Protein AF-A0A5J5NZN8-F1 (afdb_monomer_lite)

Organism: Gossypium barbadense (NCBI:txid3634)

Foldseek 3Di:
DVVVVVVVVVVVVVCLLPVLDFDQDPNDTDGSVRVNVCVVVVVVVVVVVVVVVVVDDPDDPPDPDDDPDDD

Sequence (71 aa):
MRDVEKCMARLQELQLTVAGGSKVISGVSLSPRSTRGYMKTSLRCKQESLRMKNSTPRKSLVGKFPTTAGG

Secondary structure (DSSP, 8-state):
-HHHHHHHHHHHHHHHHHHT--EEETTEEE-HHHHHHHHHHHHHHHHHHHHHHHHS-S------S------

Structure (mmCIF, N/CA/C/O backbone):
data_AF-A0A5J5NZN8-F1
#
_entry.id   AF-A0A5J5NZN8-F1
#
loop_
_atom_site.group_PDB
_atom_site.id
_atom_site.type_symbol
_atom_site.label_atom_id
_atom_site.label_alt_id
_atom_site.label_comp_id
_atom_site.label_asym_id
_atom_site.label_entity_id
_atom_site.label_seq_id
_atom_site.pdbx_PDB_ins_code
_atom_site.Cartn_x
_atom_site.Cartn_y
_atom_site.Cartn_z
_atom_site.occupancy
_atom_site.B_iso_or_equiv
_atom_site.auth_seq_id
_atom_site.auth_comp_id
_atom_site.auth_asym_id
_atom_site.auth_atom_id
_atom_site.pdbx_PDB_model_num
ATOM 1 N N . MET A 1 1 ? 23.749 6.638 -5.438 1.00 58.94 1 MET A N 1
ATOM 2 C CA . MET A 1 1 ? 22.498 7.040 -4.748 1.00 58.94 1 MET A CA 1
ATOM 3 C C . MET A 1 1 ? 21.438 5.933 -4.673 1.00 58.94 1 MET A C 1
ATOM 5 O O . MET A 1 1 ? 20.792 5.845 -3.642 1.00 58.94 1 MET A O 1
ATOM 9 N N . ARG A 1 2 ? 21.293 5.041 -5.670 1.00 73.00 2 ARG A N 1
ATOM 10 C CA . ARG A 1 2 ? 20.249 3.984 -5.684 1.00 73.00 2 ARG A CA 1
ATOM 11 C C . ARG A 1 2 ? 20.246 3.044 -4.466 1.00 73.00 2 ARG A C 1
ATOM 13 O O . ARG A 1 2 ? 19.188 2.608 -4.024 1.00 73.00 2 ARG A O 1
ATOM 20 N N . ASP A 1 3 ? 21.414 2.723 -3.914 1.00 76.12 3 ASP A N 1
ATOM 21 C CA . ASP A 1 3 ? 21.501 1.815 -2.760 1.00 76.12 3 ASP A CA 1
ATOM 22 C C . ASP A 1 3 ? 21.082 2.486 -1.448 1.00 76.12 3 ASP A C 1
ATOM 24 O O . ASP A 1 3 ? 20.528 1.828 -0.568 1.00 76.12 3 ASP A O 1
ATOM 28 N N . VAL A 1 4 ? 21.252 3.809 -1.349 1.00 85.94 4 VAL A N 1
ATOM 29 C CA . VAL A 1 4 ? 20.783 4.608 -0.209 1.00 85.94 4 VAL A CA 1
ATOM 30 C C . VAL A 1 4 ? 19.257 4.654 -0.196 1.00 85.94 4 VAL A C 1
ATOM 32 O O . VAL A 1 4 ? 18.655 4.449 0.851 1.00 85.94 4 VAL A O 1
ATOM 35 N N . GLU A 1 5 ? 18.617 4.819 -1.354 1.00 82.56 5 GLU A N 1
ATOM 36 C CA . GLU A 1 5 ? 17.152 4.796 -1.475 1.00 82.56 5 GLU A CA 1
ATOM 37 C C . GLU A 1 5 ? 16.565 3.437 -1.078 1.00 82.56 5 GLU A C 1
ATOM 39 O O . GLU A 1 5 ? 15.600 3.370 -0.315 1.00 82.56 5 GLU A O 1
ATOM 44 N N . LYS A 1 6 ? 17.183 2.336 -1.527 1.00 74.50 6 LYS A N 1
ATOM 45 C CA . LYS A 1 6 ? 16.795 0.981 -1.102 1.00 74.50 6 LYS A CA 1
ATOM 46 C C . LYS A 1 6 ? 16.988 0.777 0.399 1.00 74.50 6 LYS A C 1
ATOM 48 O O . LYS A 1 6 ? 16.142 0.155 1.039 1.00 74.50 6 LYS A O 1
ATOM 53 N N . CYS A 1 7 ? 18.084 1.289 0.956 1.00 83.94 7 CYS A N 1
ATOM 54 C CA . CYS A 1 7 ? 18.361 1.220 2.386 1.00 83.94 7 CYS A CA 1
ATOM 55 C C . CYS A 1 7 ? 17.310 1.996 3.192 1.00 83.94 7 CYS A C 1
ATOM 57 O O . CYS A 1 7 ? 16.740 1.447 4.130 1.00 83.94 7 CYS A O 1
ATOM 59 N N . MET A 1 8 ? 16.976 3.217 2.771 1.00 83.88 8 MET A N 1
ATOM 60 C CA . MET A 1 8 ? 15.963 4.064 3.407 1.00 83.88 8 MET A CA 1
ATOM 61 C C . MET A 1 8 ? 14.563 3.452 3.326 1.00 83.88 8 MET A C 1
ATOM 63 O O . MET A 1 8 ? 13.845 3.431 4.325 1.00 83.88 8 MET A O 1
ATOM 67 N N . ALA A 1 9 ? 14.193 2.883 2.177 1.00 79.56 9 ALA A N 1
ATOM 68 C CA . ALA A 1 9 ? 12.923 2.178 2.023 1.00 79.56 9 ALA A CA 1
ATOM 69 C C . ALA A 1 9 ? 12.834 0.960 2.958 1.00 79.56 9 ALA A C 1
ATOM 71 O O . ALA A 1 9 ? 11.824 0.756 3.635 1.00 79.56 9 ALA A O 1
ATOM 72 N N . ARG A 1 10 ? 13.917 0.178 3.048 1.00 76.31 10 ARG A N 1
ATOM 73 C CA . ARG A 1 10 ? 14.001 -0.986 3.937 1.00 76.31 10 ARG A CA 1
ATOM 74 C C . ARG A 1 10 ? 14.009 -0.582 5.412 1.00 76.31 10 ARG A C 1
ATOM 76 O O . ARG A 1 10 ? 13.403 -1.271 6.225 1.00 76.31 10 ARG A O 1
ATOM 83 N N . LEU A 1 11 ? 14.654 0.532 5.759 1.00 79.00 11 LEU A N 1
ATOM 84 C CA . LEU A 1 11 ? 14.679 1.075 7.116 1.00 79.00 11 LEU A CA 1
ATOM 85 C C . LEU A 1 11 ? 13.284 1.526 7.561 1.00 79.00 11 LEU A C 1
ATOM 87 O O . LEU A 1 11 ? 12.860 1.169 8.657 1.00 79.00 11 LEU A O 1
ATOM 91 N N . GLN A 1 12 ? 12.543 2.227 6.698 1.00 75.19 12 GLN A N 1
ATOM 92 C CA . GLN A 1 12 ? 11.156 2.622 6.971 1.00 75.19 12 GLN A CA 1
ATOM 93 C C . GLN A 1 12 ? 10.237 1.409 7.166 1.00 75.19 12 GLN A C 1
ATOM 95 O O . GLN A 1 12 ? 9.399 1.397 8.067 1.00 75.19 12 GLN A O 1
ATOM 100 N N . GLU A 1 13 ? 10.406 0.360 6.359 1.00 72.56 13 GLU A N 1
ATOM 101 C CA . GLU A 1 13 ? 9.655 -0.891 6.511 1.00 72.56 13 GLU A CA 1
ATOM 102 C C . GLU A 1 13 ? 9.993 -1.616 7.829 1.00 72.56 13 GLU A C 1
ATOM 104 O O . GLU A 1 13 ? 9.101 -2.141 8.509 1.00 72.56 13 GLU A O 1
ATOM 109 N N . LEU A 1 14 ? 11.271 -1.601 8.227 1.00 70.75 14 LEU A N 1
ATOM 110 C CA . LEU A 1 14 ? 11.732 -2.189 9.485 1.00 70.75 14 LEU A CA 1
ATOM 111 C C . LEU A 1 14 ? 11.168 -1.435 10.692 1.00 70.75 14 LEU A C 1
ATOM 113 O O . LEU A 1 14 ? 10.604 -2.055 11.591 1.00 70.75 14 LEU A O 1
ATOM 117 N N . GLN A 1 15 ? 11.261 -0.106 10.688 1.00 70.38 15 GLN A N 1
ATOM 118 C CA . GLN A 1 15 ? 10.719 0.748 11.746 1.00 70.38 15 GLN A CA 1
ATOM 119 C C . GLN A 1 15 ? 9.209 0.560 11.894 1.00 70.38 15 GLN A C 1
ATOM 121 O O . GLN A 1 15 ? 8.715 0.437 13.009 1.00 70.38 15 GLN A O 1
ATOM 126 N N . LEU A 1 16 ? 8.479 0.435 10.787 1.00 67.50 16 LEU A N 1
ATOM 127 C CA . LEU A 1 16 ? 7.042 0.178 10.811 1.00 67.50 16 LEU A CA 1
ATOM 128 C C . LEU A 1 16 ? 6.691 -1.162 11.473 1.00 67.50 16 LEU A C 1
ATOM 130 O O . LEU A 1 16 ? 5.733 -1.254 12.242 1.00 67.50 16 LEU A O 1
ATOM 134 N N . THR A 1 17 ? 7.476 -2.199 11.184 1.00 62.84 17 THR A N 1
ATOM 135 C CA . THR A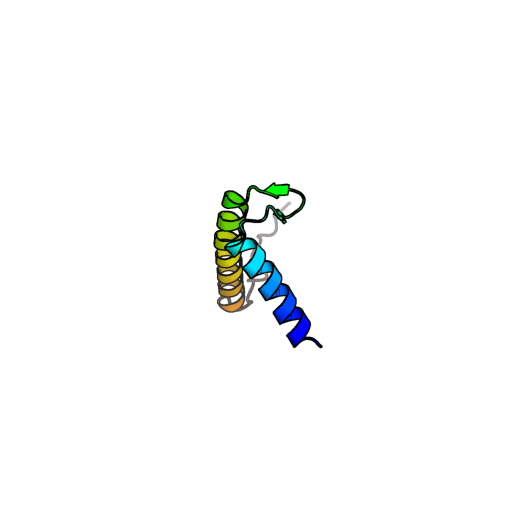 1 17 ? 7.23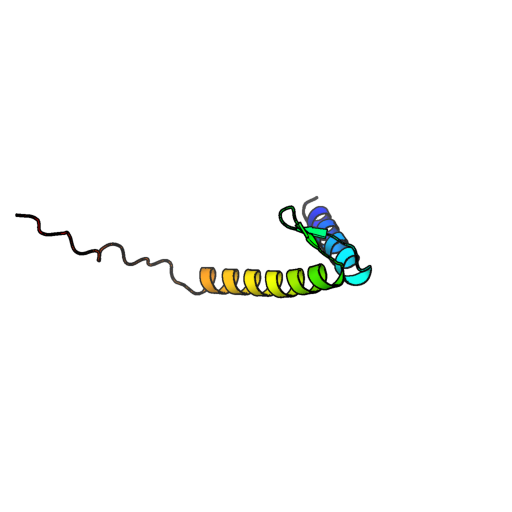8 -3.556 11.690 1.00 62.84 17 THR A CA 1
ATOM 136 C C . THR A 1 17 ? 7.676 -3.721 13.147 1.00 62.84 17 THR A C 1
ATOM 138 O O . THR A 1 17 ? 7.050 -4.481 13.886 1.00 62.84 17 THR A O 1
ATOM 141 N N . VAL A 1 18 ? 8.742 -3.027 13.554 1.00 62.97 18 VAL A N 1
ATOM 142 C CA . VAL A 1 18 ? 9.357 -3.136 14.886 1.00 62.97 18 VAL A CA 1
ATOM 143 C C . VAL A 1 18 ? 8.742 -2.149 15.884 1.00 62.97 18 VAL A C 1
ATOM 145 O O . VAL A 1 18 ? 8.493 -2.537 17.020 1.00 62.97 18 VAL A O 1
ATOM 148 N N . ALA A 1 19 ? 8.436 -0.913 15.472 1.00 63.34 19 ALA A N 1
ATOM 149 C CA . ALA A 1 19 ? 7.860 0.116 16.347 1.00 63.34 19 ALA A CA 1
ATOM 150 C C . ALA A 1 19 ? 6.319 0.110 16.386 1.00 63.34 19 ALA A C 1
ATOM 152 O O . ALA A 1 19 ? 5.726 0.844 17.169 1.00 63.34 19 ALA A O 1
ATOM 153 N N . GLY A 1 20 ? 5.653 -0.708 15.559 1.00 57.62 20 GLY A N 1
ATOM 154 C CA . GLY A 1 20 ? 4.192 -0.815 15.564 1.00 57.62 20 GLY A CA 1
ATOM 155 C C . GLY A 1 20 ? 3.486 0.456 15.081 1.00 57.62 20 GLY A C 1
ATOM 156 O O . GLY A 1 20 ? 2.480 0.859 15.656 1.00 57.62 20 GLY A O 1
ATOM 157 N N . GLY A 1 21 ? 4.000 1.099 14.032 1.00 62.00 21 GLY A N 1
ATOM 158 C CA . GLY A 1 21 ? 3.352 2.271 13.438 1.00 62.00 21 GLY A CA 1
ATOM 159 C C . GLY A 1 21 ? 2.071 1.912 12.671 1.00 62.00 21 GLY A C 1
ATOM 160 O O . GLY A 1 21 ? 1.985 0.858 12.039 1.00 62.00 21 GLY A O 1
ATOM 161 N N . SER A 1 22 ? 1.073 2.800 12.703 1.00 61.41 22 SER A N 1
ATOM 162 C CA . SER A 1 22 ? -0.060 2.774 11.764 1.00 61.41 22 SER A CA 1
ATOM 163 C C . SER A 1 22 ? 0.419 3.239 10.387 1.00 61.41 22 SER A C 1
ATOM 165 O O . SER A 1 22 ? 1.100 4.262 10.288 1.00 61.41 22 SER A O 1
ATOM 167 N N . LYS A 1 23 ? 0.086 2.500 9.320 1.00 68.94 23 LYS A N 1
ATOM 168 C CA . LYS A 1 23 ? 0.365 2.915 7.938 1.00 68.94 23 LYS A CA 1
ATOM 169 C C . LYS A 1 23 ? -0.936 3.106 7.178 1.00 68.94 23 LYS A C 1
ATOM 171 O O . LYS A 1 23 ? -1.835 2.271 7.243 1.00 68.94 23 LYS A O 1
ATOM 176 N N . VAL A 1 24 ? -0.979 4.173 6.388 1.00 62.28 24 VAL A N 1
ATOM 177 C CA . VAL A 1 24 ? -1.971 4.339 5.330 1.00 62.28 24 VAL A CA 1
ATOM 178 C C . VAL A 1 24 ? -1.512 3.513 4.131 1.00 62.28 24 VAL A C 1
ATOM 180 O O . VAL A 1 24 ? -0.531 3.851 3.465 1.00 62.28 24 VAL A O 1
ATOM 183 N N . ILE A 1 25 ? -2.171 2.386 3.884 1.00 67.62 25 ILE A N 1
ATOM 184 C CA . ILE A 1 25 ? -1.909 1.529 2.726 1.00 67.62 25 ILE A CA 1
ATOM 185 C C . ILE A 1 25 ? -3.072 1.693 1.758 1.00 67.62 25 ILE A C 1
ATOM 187 O O . ILE A 1 25 ? -4.216 1.450 2.126 1.00 67.62 25 ILE A O 1
ATOM 191 N N . SER A 1 26 ? -2.780 2.118 0.526 1.00 68.38 26 SER A N 1
ATOM 192 C CA . SER A 1 26 ? -3.801 2.359 -0.506 1.00 68.38 26 SER A CA 1
ATOM 193 C C . SER A 1 26 ? -4.940 3.275 -0.025 1.00 68.38 26 SER A C 1
ATOM 195 O O . SER A 1 26 ? -6.103 3.031 -0.321 1.00 68.38 26 SER A O 1
ATOM 197 N N . GLY A 1 27 ? -4.612 4.305 0.764 1.00 72.50 27 GLY A N 1
ATOM 198 C CA . GLY A 1 27 ? -5.590 5.249 1.321 1.00 72.50 27 GLY A CA 1
ATOM 199 C C . GLY A 1 27 ? -6.309 4.777 2.592 1.00 72.50 27 GLY A C 1
ATOM 200 O O . GLY A 1 27 ? -7.051 5.557 3.179 1.00 72.50 27 GLY A O 1
ATOM 201 N N . VAL A 1 28 ? -6.065 3.550 3.065 1.00 62.44 28 VAL A N 1
ATOM 202 C CA . VAL A 1 28 ? -6.701 3.003 4.274 1.00 62.44 28 VAL A CA 1
ATOM 203 C C . VAL A 1 28 ? -5.728 3.030 5.450 1.00 62.44 28 VAL A C 1
ATOM 205 O O . VAL A 1 28 ? -4.652 2.437 5.383 1.00 62.44 28 VAL A O 1
ATOM 208 N N . SER A 1 29 ? -6.116 3.704 6.536 1.00 73.31 29 SER A N 1
ATOM 209 C CA . SER A 1 29 ? -5.411 3.662 7.825 1.00 73.31 29 SER A CA 1
ATOM 210 C C . SER A 1 29 ? -5.584 2.285 8.463 1.00 73.31 29 SER A C 1
ATOM 212 O O . SER A 1 29 ? -6.706 1.862 8.745 1.00 73.31 29 SER A O 1
ATOM 214 N N . LEU A 1 30 ? -4.482 1.570 8.676 1.00 69.38 30 LEU A N 1
ATOM 215 C CA . LEU A 1 30 ? -4.497 0.258 9.311 1.00 69.38 30 LEU A CA 1
ATOM 216 C C . LEU A 1 30 ? -3.925 0.331 10.721 1.00 69.38 30 LEU A C 1
ATOM 218 O O . LEU A 1 30 ? -2.896 0.958 10.969 1.00 69.38 30 LEU A O 1
ATOM 222 N N . SER A 1 31 ? -4.539 -0.411 11.645 1.00 76.12 31 SER A N 1
ATOM 223 C CA . SER A 1 31 ? -3.959 -0.596 12.973 1.00 76.12 31 SER A CA 1
ATOM 224 C C . SER A 1 31 ? -2.561 -1.224 12.867 1.00 76.12 31 SER A C 1
ATOM 226 O O . SER A 1 31 ? -2.285 -1.966 11.916 1.00 76.12 31 SER A O 1
ATOM 228 N N . PRO A 1 32 ? -1.678 -1.006 13.850 1.00 71.50 32 PRO A N 1
ATOM 229 C CA . PRO A 1 32 ? -0.341 -1.603 13.864 1.00 71.50 32 PRO A CA 1
ATOM 230 C C . PRO A 1 32 ? -0.336 -3.123 13.627 1.00 71.50 32 PRO A C 1
ATOM 232 O O . PRO A 1 32 ? 0.476 -3.663 12.872 1.00 71.50 32 PRO A O 1
ATOM 235 N N . ARG A 1 33 ? -1.307 -3.833 14.219 1.00 75.50 33 ARG A N 1
ATOM 236 C CA . ARG A 1 33 ? -1.440 -5.294 14.106 1.00 75.50 33 ARG A CA 1
ATOM 237 C C . ARG A 1 33 ? -1.950 -5.727 12.727 1.00 75.50 33 ARG A C 1
ATOM 239 O O . ARG A 1 33 ? -1.435 -6.700 12.175 1.00 75.50 33 ARG A O 1
ATOM 246 N N . SER A 1 34 ? -2.902 -4.983 12.159 1.00 73.88 34 SER A N 1
ATOM 247 C CA . SER A 1 34 ? -3.409 -5.202 10.797 1.00 73.88 34 SER A CA 1
ATOM 248 C C . SER A 1 34 ? -2.339 -4.902 9.745 1.00 73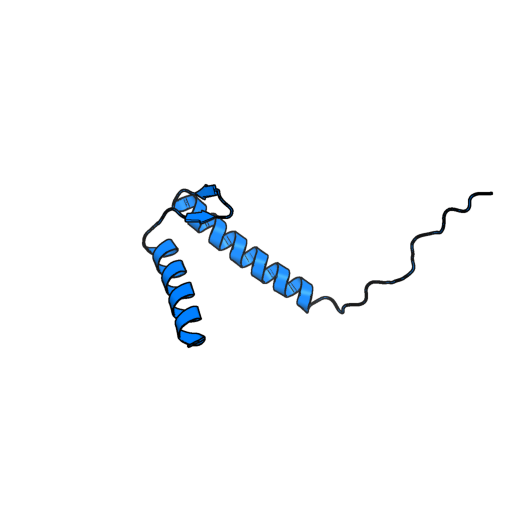.88 34 SER A C 1
ATOM 250 O O . SER A 1 34 ? -2.107 -5.723 8.862 1.00 73.88 34 SER A O 1
ATOM 252 N N . THR A 1 35 ? -1.592 -3.803 9.902 1.00 78.12 35 THR A N 1
ATOM 253 C CA . THR A 1 35 ? -0.465 -3.424 9.034 1.00 78.12 35 THR A CA 1
ATOM 254 C C . THR A 1 35 ? 0.564 -4.548 8.957 1.00 78.12 35 THR A C 1
ATOM 256 O O . THR A 1 35 ? 0.939 -4.968 7.863 1.00 78.12 35 THR A O 1
ATOM 259 N N . ARG A 1 36 ? 0.968 -5.114 10.103 1.00 75.31 36 ARG A N 1
ATOM 260 C CA . ARG A 1 36 ? 1.916 -6.239 10.148 1.00 75.31 36 ARG A CA 1
ATOM 261 C C . ARG A 1 36 ? 1.394 -7.479 9.412 1.00 75.31 36 ARG A C 1
ATOM 263 O O . ARG A 1 36 ? 2.143 -8.112 8.666 1.00 75.31 36 ARG A O 1
ATOM 270 N N . GLY A 1 37 ? 0.119 -7.823 9.603 1.00 78.56 37 GLY A N 1
ATOM 271 C CA . GLY A 1 37 ? -0.531 -8.933 8.896 1.00 78.56 37 GLY A CA 1
ATOM 272 C C . GLY A 1 37 ? -0.624 -8.695 7.385 1.00 78.56 37 GLY A C 1
ATOM 273 O O . GLY A 1 37 ? -0.263 -9.569 6.592 1.00 78.56 37 GLY A O 1
ATOM 274 N N . TYR A 1 38 ? -1.029 -7.489 6.987 1.00 77.50 38 TYR A N 1
ATOM 275 C CA . TYR A 1 38 ? -1.129 -7.063 5.595 1.00 77.50 38 TYR A CA 1
ATOM 276 C C . TYR A 1 38 ? 0.234 -7.077 4.902 1.00 77.50 38 TYR A C 1
ATOM 278 O O . TYR A 1 38 ? 0.356 -7.589 3.798 1.00 77.50 38 TYR A O 1
ATOM 286 N N . MET A 1 39 ? 1.294 -6.577 5.541 1.00 75.31 39 MET A N 1
ATOM 287 C CA . MET A 1 39 ? 2.630 -6.592 4.939 1.00 75.31 39 MET A CA 1
ATOM 288 C C . MET A 1 39 ? 3.148 -8.018 4.746 1.00 75.31 39 MET A C 1
ATOM 290 O O . MET A 1 39 ? 3.657 -8.341 3.674 1.00 75.31 39 MET A O 1
ATOM 294 N N . LYS A 1 40 ? 2.953 -8.903 5.731 1.00 79.25 40 LYS A N 1
ATOM 295 C CA . LYS A 1 40 ? 3.378 -10.307 5.624 1.00 79.25 40 LYS A CA 1
ATOM 296 C C . LYS A 1 40 ? 2.646 -11.038 4.495 1.00 79.25 40 LYS A C 1
ATOM 298 O O . LYS A 1 40 ? 3.277 -11.742 3.709 1.00 79.25 40 LYS A O 1
ATOM 303 N N . THR A 1 41 ? 1.332 -10.853 4.391 1.00 78.69 41 THR A N 1
ATOM 304 C CA . THR A 1 41 ? 0.510 -11.457 3.327 1.00 78.69 41 THR A CA 1
ATOM 305 C C . THR A 1 41 ? 0.787 -10.829 1.960 1.00 78.69 41 THR A C 1
ATOM 307 O O . THR A 1 41 ? 0.976 -11.555 0.986 1.00 78.69 41 THR A O 1
ATOM 310 N N . SER A 1 42 ? 0.913 -9.503 1.881 1.00 80.12 42 SER A N 1
ATOM 311 C CA . SER A 1 42 ? 1.253 -8.774 0.655 1.00 80.12 42 SER A CA 1
ATOM 312 C C . SER A 1 42 ? 2.631 -9.161 0.121 1.00 80.12 42 SER A C 1
ATOM 314 O O . SER A 1 42 ? 2.767 -9.388 -1.078 1.00 80.12 42 SER A O 1
ATOM 316 N N . LEU A 1 43 ? 3.644 -9.309 0.983 1.00 79.88 43 LEU A N 1
ATOM 317 C CA . LEU A 1 43 ? 4.980 -9.761 0.584 1.00 79.88 43 LEU A CA 1
ATOM 318 C C . LEU A 1 43 ? 4.937 -11.172 -0.014 1.00 79.88 43 LEU A C 1
ATOM 320 O O . LEU A 1 43 ? 5.539 -11.411 -1.061 1.00 79.88 43 LEU A O 1
ATOM 324 N N . ARG A 1 44 ? 4.182 -12.088 0.610 1.00 78.81 44 ARG A N 1
ATOM 325 C CA . ARG A 1 44 ? 3.976 -13.452 0.095 1.00 78.81 44 ARG A CA 1
ATOM 326 C C . ARG A 1 44 ? 3.252 -13.440 -1.249 1.00 78.81 44 ARG A C 1
ATOM 328 O O . ARG A 1 44 ? 3.738 -14.056 -2.188 1.00 78.81 44 ARG A O 1
ATOM 335 N N . CYS A 1 45 ? 2.169 -12.675 -1.369 1.00 78.19 45 CYS A N 1
ATOM 336 C CA . CYS A 1 45 ? 1.433 -12.504 -2.623 1.00 78.19 45 CYS A CA 1
ATOM 337 C C . CYS A 1 45 ? 2.320 -11.905 -3.726 1.00 78.19 45 CYS A C 1
ATOM 339 O O . CYS A 1 45 ? 2.332 -12.386 -4.856 1.00 78.19 45 CYS A O 1
ATOM 341 N N . LYS A 1 46 ? 3.142 -10.903 -3.395 1.00 84.69 46 LYS A N 1
ATOM 342 C CA . LYS A 1 46 ? 4.089 -10.299 -4.336 1.00 84.69 46 LYS A CA 1
ATOM 343 C C . LYS A 1 46 ? 5.124 -11.332 -4.786 1.00 84.69 46 LYS A C 1
ATOM 345 O O . LYS A 1 46 ? 5.329 -11.479 -5.983 1.00 84.69 46 LYS A O 1
ATOM 350 N N . GLN A 1 47 ? 5.715 -12.096 -3.866 1.00 87.00 47 GLN A N 1
ATOM 351 C CA . GLN A 1 47 ? 6.647 -13.183 -4.190 1.00 87.00 47 GLN A CA 1
ATOM 352 C C . GLN A 1 47 ? 6.002 -14.264 -5.074 1.00 87.00 47 GLN A C 1
ATOM 354 O O . GLN A 1 47 ? 6.618 -14.720 -6.035 1.00 87.00 47 GLN A O 1
ATOM 359 N N . GLU A 1 48 ? 4.766 -14.657 -4.783 1.00 82.12 48 GLU A N 1
ATOM 360 C CA . GLU A 1 48 ? 4.029 -15.658 -5.556 1.00 82.12 48 GLU A CA 1
ATOM 361 C C . GLU A 1 48 ? 3.650 -15.152 -6.953 1.00 82.12 48 GLU A C 1
ATOM 363 O O . GLU A 1 48 ? 3.840 -15.862 -7.939 1.00 82.12 48 GLU A O 1
ATOM 368 N N . SER A 1 49 ? 3.247 -13.888 -7.068 1.00 79.75 49 SER A N 1
ATOM 369 C CA . SER A 1 49 ? 3.048 -13.214 -8.353 1.00 79.75 49 SER A CA 1
ATOM 370 C C . SER A 1 49 ? 4.345 -13.170 -9.170 1.00 79.75 49 SER A C 1
ATOM 372 O O . SER A 1 49 ? 4.333 -13.470 -10.366 1.00 79.75 49 SER A O 1
ATOM 374 N N . LEU A 1 50 ? 5.487 -12.880 -8.524 1.00 81.81 50 LEU A N 1
ATOM 375 C CA . LEU A 1 50 ? 6.809 -12.949 -9.155 1.00 81.81 50 LEU A CA 1
ATOM 376 C C . LEU A 1 50 ? 7.164 -14.378 -9.603 1.00 81.81 50 LEU A C 1
ATOM 378 O O . LEU A 1 50 ? 7.791 -14.541 -10.648 1.00 81.81 50 LEU A O 1
ATOM 382 N N . ARG A 1 51 ? 6.766 -15.404 -8.841 1.00 82.81 51 ARG A N 1
ATOM 383 C CA . ARG A 1 51 ? 6.944 -16.809 -9.228 1.00 82.81 51 ARG A CA 1
ATOM 384 C C . ARG A 1 51 ? 6.129 -17.121 -10.477 1.00 82.81 51 ARG A C 1
ATOM 386 O O . ARG A 1 51 ? 6.715 -17.573 -11.448 1.00 82.81 51 ARG A O 1
ATOM 393 N N . MET A 1 52 ? 4.830 -16.815 -10.481 1.00 77.81 52 MET A N 1
ATOM 394 C CA . MET A 1 52 ? 3.932 -17.097 -11.609 1.00 77.81 52 MET A CA 1
ATOM 395 C C . MET A 1 52 ? 4.412 -16.456 -12.911 1.00 77.81 52 MET A C 1
ATOM 397 O O . MET A 1 52 ? 4.517 -17.139 -13.925 1.00 77.81 52 MET A O 1
ATOM 401 N N . LYS A 1 53 ? 4.773 -15.165 -12.881 1.00 78.56 53 LYS A N 1
ATOM 402 C CA . LYS A 1 53 ? 5.254 -14.456 -14.080 1.00 78.56 53 LYS A CA 1
ATOM 403 C C . LYS A 1 53 ? 6.577 -15.011 -14.627 1.00 78.56 53 LYS A C 1
ATOM 405 O O . LYS A 1 53 ? 6.844 -14.859 -15.814 1.00 78.56 53 LYS A O 1
ATOM 410 N N . ASN A 1 54 ? 7.409 -15.600 -13.764 1.00 74.06 54 ASN A N 1
ATOM 411 C CA . ASN A 1 54 ? 8.711 -16.153 -14.136 1.00 74.06 54 ASN A CA 1
ATOM 412 C C . ASN A 1 54 ? 8.626 -17.651 -14.473 1.00 74.06 54 ASN A C 1
ATOM 414 O O . ASN A 1 54 ? 9.499 -18.155 -15.170 1.00 74.06 54 ASN A O 1
ATOM 418 N N . SER A 1 55 ? 7.602 -18.363 -13.988 1.00 66.12 55 SER A N 1
ATOM 419 C CA . SER A 1 55 ? 7.405 -19.798 -14.221 1.00 66.12 55 SER A CA 1
ATOM 420 C C . SER A 1 55 ? 6.577 -20.107 -15.466 1.00 66.12 55 SER A C 1
ATOM 422 O O . SER A 1 55 ? 6.633 -21.227 -15.963 1.00 66.12 55 SER A O 1
ATOM 424 N N . THR A 1 56 ? 5.790 -19.159 -15.978 1.00 62.28 56 THR A N 1
ATOM 425 C CA . THR A 1 56 ? 5.067 -19.345 -17.242 1.00 62.28 56 THR A CA 1
ATOM 426 C C . THR A 1 56 ? 5.951 -18.953 -18.428 1.00 62.28 56 THR A C 1
ATOM 428 O O . THR A 1 56 ? 6.304 -17.77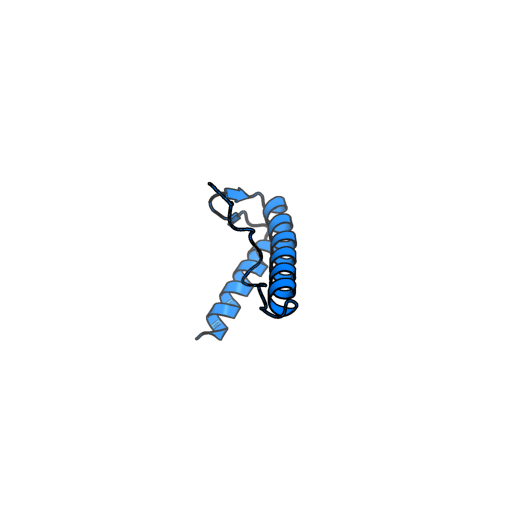3 -18.537 1.00 62.28 56 THR A O 1
ATOM 431 N N . PRO A 1 57 ? 6.254 -19.859 -19.379 1.00 58.50 57 PRO A N 1
ATOM 432 C CA . PRO A 1 57 ? 6.674 -19.440 -20.709 1.00 58.50 57 PRO A CA 1
ATOM 433 C C . PRO A 1 57 ? 5.553 -18.557 -21.263 1.00 58.50 57 PRO A C 1
ATOM 435 O O . PRO A 1 57 ? 4.401 -18.989 -21.306 1.00 58.50 57 PRO A O 1
ATOM 438 N N . ARG A 1 58 ? 5.851 -17.313 -21.657 1.00 62.09 58 ARG A N 1
ATOM 439 C CA . ARG A 1 58 ? 4.880 -16.423 -22.312 1.00 62.09 58 ARG A CA 1
ATOM 440 C C . ARG A 1 58 ? 4.517 -16.972 -23.694 1.00 62.09 58 ARG A C 1
ATOM 442 O O . ARG A 1 58 ? 4.998 -16.492 -24.711 1.00 62.09 58 ARG A O 1
ATOM 449 N N . LYS A 1 59 ? 3.682 -18.003 -23.726 1.00 59.72 59 LYS A N 1
ATOM 450 C CA . LYS A 1 59 ? 2.935 -18.465 -24.892 1.00 59.72 59 LYS A CA 1
ATOM 451 C C . LYS A 1 59 ? 1.471 -18.441 -24.498 1.00 59.72 59 LYS A C 1
ATOM 453 O O . LYS A 1 59 ? 0.878 -19.448 -24.134 1.00 59.72 59 LYS A O 1
ATOM 458 N N . SER A 1 60 ? 0.896 -17.243 -24.532 1.00 62.19 60 SER A N 1
ATOM 459 C CA . SER A 1 60 ? -0.538 -17.123 -24.759 1.00 62.19 60 SER A CA 1
ATOM 460 C C . SER A 1 60 ? -0.843 -17.860 -26.062 1.00 62.19 60 SER A C 1
ATOM 462 O O . SER A 1 60 ? -0.255 -17.530 -27.094 1.00 62.19 60 SER A O 1
ATOM 464 N N . LEU A 1 61 ? -1.717 -18.867 -26.021 1.00 60.53 61 LEU A N 1
ATOM 465 C CA . LEU A 1 61 ? -2.273 -19.473 -27.228 1.00 60.53 61 LEU A CA 1
ATOM 466 C C . LEU A 1 61 ? -3.139 -18.410 -27.914 1.00 60.53 61 LEU A C 1
ATOM 468 O O . LEU A 1 61 ? -4.327 -18.279 -27.634 1.00 60.53 61 LEU A O 1
ATOM 472 N N . VAL A 1 62 ? -2.520 -17.600 -28.772 1.00 55.69 62 VAL A N 1
ATOM 473 C CA . VAL A 1 62 ? -3.244 -16.812 -29.767 1.00 55.69 62 VAL A CA 1
ATOM 474 C C . VAL A 1 62 ? -4.023 -17.810 -30.623 1.00 55.69 62 VAL A C 1
ATOM 476 O O . VAL A 1 62 ? -3.424 -18.687 -31.239 1.00 55.69 62 VAL A O 1
ATOM 479 N N . GLY A 1 63 ? -5.352 -17.688 -30.639 1.00 61.53 63 GLY A N 1
ATOM 480 C CA . GLY A 1 63 ? -6.170 -18.265 -31.709 1.00 61.53 63 GLY A CA 1
ATOM 481 C C . GLY A 1 63 ? -7.103 -19.423 -31.358 1.00 61.53 63 GLY A C 1
ATOM 482 O O . GLY A 1 63 ? -7.229 -20.330 -32.172 1.00 61.53 63 GLY A O 1
ATOM 483 N N . LYS A 1 64 ? -7.793 -19.421 -30.208 1.00 61.69 64 LYS A N 1
ATOM 484 C CA . LYS A 1 64 ? -8.941 -20.331 -30.000 1.00 61.69 64 LYS A CA 1
ATOM 485 C C . LYS A 1 64 ? -10.127 -19.643 -29.320 1.00 61.69 6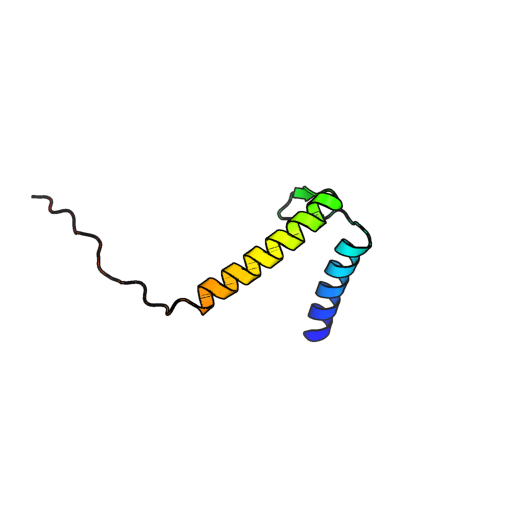4 LYS A C 1
ATOM 487 O O . LYS A 1 64 ? -10.540 -20.043 -28.240 1.00 61.69 64 LYS A O 1
ATOM 492 N N . PHE A 1 65 ? -10.678 -18.614 -29.957 1.00 63.56 65 PHE A N 1
ATOM 493 C CA . PHE A 1 65 ? -12.077 -18.241 -29.737 1.00 63.56 65 PHE A CA 1
ATOM 494 C C . PHE A 1 65 ? -12.845 -18.648 -30.999 1.00 63.56 65 PHE A C 1
ATOM 496 O O . PHE A 1 65 ? -12.402 -18.276 -32.087 1.00 63.56 65 PHE A O 1
ATOM 503 N N . PRO A 1 66 ? -13.915 -19.458 -30.903 1.00 59.09 66 PRO A N 1
ATOM 504 C CA . PRO A 1 66 ? -14.699 -19.813 -32.076 1.00 59.09 66 PRO A CA 1
ATOM 505 C C . PRO A 1 66 ? -15.392 -18.555 -32.610 1.00 59.09 66 PRO A C 1
ATOM 507 O O . PRO A 1 66 ? -16.064 -17.846 -31.864 1.00 59.09 66 PRO A O 1
ATOM 510 N N . THR A 1 67 ? -15.203 -18.268 -33.899 1.00 55.53 67 THR A N 1
ATOM 511 C CA . THR A 1 67 ? -15.976 -17.252 -34.618 1.00 55.53 67 THR A CA 1
ATOM 512 C C . THR A 1 67 ? -17.442 -17.667 -34.583 1.00 55.53 67 THR A C 1
ATOM 514 O O . THR A 1 67 ? -17.786 -18.751 -35.052 1.00 55.53 67 THR A O 1
ATOM 517 N N . THR A 1 68 ? -18.301 -16.820 -34.020 1.00 56.88 68 THR A N 1
ATOM 518 C CA . THR A 1 68 ? -19.757 -16.927 -34.150 1.00 56.88 68 THR A CA 1
ATOM 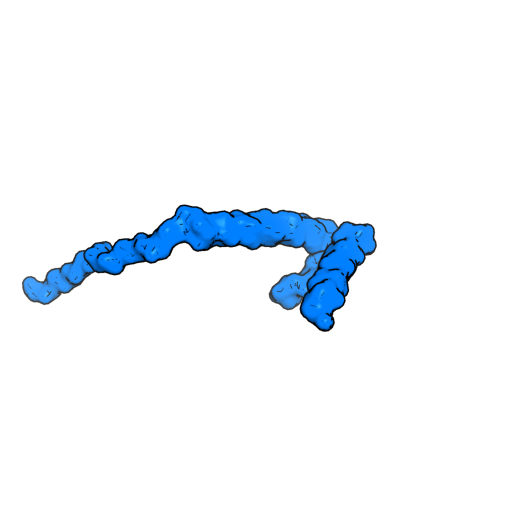519 C C . THR A 1 68 ? -20.114 -17.049 -35.632 1.00 56.88 68 THR A C 1
ATOM 521 O O . THR A 1 68 ? -19.932 -16.098 -36.388 1.00 56.88 68 THR A O 1
ATOM 524 N N . ALA A 1 69 ? -20.600 -18.217 -36.057 1.00 52.44 69 ALA A N 1
ATOM 525 C CA . ALA A 1 69 ? -21.237 -18.382 -37.357 1.00 52.44 69 ALA A CA 1
ATOM 526 C C . ALA A 1 69 ? -22.643 -17.773 -37.265 1.00 52.44 69 ALA A C 1
ATOM 528 O O . ALA A 1 69 ? -23.550 -18.372 -36.693 1.00 52.44 69 ALA A O 1
ATOM 529 N N . GLY A 1 70 ? -22.782 -16.540 -37.749 1.00 53.59 70 GLY A N 1
ATOM 530 C CA . GLY A 1 70 ? -24.069 -15.913 -38.033 1.00 53.59 70 GLY A CA 1
ATOM 531 C C . GLY A 1 70 ? -24.324 -15.962 -39.536 1.00 53.59 70 GLY A C 1
ATOM 532 O O . GLY A 1 70 ? -23.495 -15.470 -40.303 1.00 53.59 70 GLY A O 1
ATOM 533 N N . GLY A 1 71 ? -25.446 -16.567 -39.923 1.00 35.38 71 GLY A N 1
ATOM 534 C CA . GLY A 1 71 ? -25.938 -16.703 -41.293 1.00 35.38 71 GLY A CA 1
ATOM 535 C C . GLY A 1 71 ? -27.121 -17.650 -41.331 1.00 35.38 71 GLY A C 1
ATOM 536 O O . GLY A 1 71 ? -26.861 -18.869 -41.266 1.00 35.38 71 GLY A O 1
#

Radius of gyration: 20.7 Å; chains: 1; bounding box: 48×27×58 Å

InterPro domains:
  IPR044709 Microtubule-binding protein TANGLED1 [PTHR35728] (2-70)

pLDDT: mean 70.38, std 9.96, range [35.38, 87.0]